Protein AF-A0A260YNG7-F1 (afdb_monomer_lite)

Foldseek 3Di:
DAADPNDDDDQQDWDDDDQWIWGQHPPNDIATQWGADPVGHTDGAQDFDQDPQWTWHFHDDDRDTDTDIAGADDDPHHHSVPDDDDPVVVCRVVVVD

pLDDT: mean 91.82, std 6.05, range [53.59, 97.31]

InterPro domains:
  IPR055119 Abnormal cell migration protein 18-like, fibronectin type I domain [PF23003] (2-64)

Radius of gyration: 15.41 Å; chains: 1; bounding box: 35×36×40 Å

Structure (mmCIF, N/CA/C/O backbone):
data_AF-A0A260YNG7-F1
#
_entry.id   AF-A0A260YNG7-F1
#
loop_
_atom_site.group_PDB
_atom_site.id
_atom_site.type_symbol
_atom_site.label_atom_id
_atom_site.label_alt_id
_atom_site.label_comp_id
_atom_site.label_asym_id
_atom_site.label_entity_id
_atom_site.label_seq_id
_atom_site.pdbx_PDB_ins_code
_atom_site.Cartn_x
_atom_site.Cartn_y
_atom_site.Cartn_z
_atom_site.occupancy
_atom_site.B_iso_or_equiv
_atom_site.auth_seq_id
_atom_site.auth_comp_id
_atom_site.auth_asym_id
_atom_site.auth_atom_id
_atom_site.pdbx_PDB_model_num
ATOM 1 N N . VAL A 1 1 ? -13.301 4.156 19.169 1.00 85.19 1 VAL A N 1
ATOM 2 C CA . VAL A 1 1 ? -12.225 5.031 18.639 1.00 85.19 1 VAL A CA 1
ATOM 3 C C . VAL A 1 1 ? -10.935 4.239 18.588 1.00 85.19 1 VAL A C 1
ATOM 5 O O . VAL A 1 1 ? -10.699 3.455 19.502 1.00 85.19 1 VAL A O 1
ATOM 8 N N . CYS A 1 2 ? -10.123 4.420 17.554 1.00 89.62 2 CYS A N 1
ATOM 9 C CA . CYS A 1 2 ? -8.811 3.785 17.443 1.00 89.62 2 CYS A CA 1
ATOM 10 C C . CYS A 1 2 ? -7.729 4.756 17.900 1.00 89.62 2 CYS A C 1
ATOM 12 O O . CYS A 1 2 ? -7.847 5.956 17.659 1.00 89.62 2 CYS A O 1
ATOM 14 N N . LYS A 1 3 ? -6.671 4.254 18.539 1.00 89.75 3 LYS A N 1
ATOM 15 C CA . LYS A 1 3 ? -5.515 5.062 18.947 1.00 89.75 3 LYS A CA 1
ATOM 16 C C . LYS A 1 3 ? -4.259 4.538 18.264 1.00 89.75 3 LYS A C 1
ATOM 18 O O . LYS A 1 3 ? -3.921 3.370 18.427 1.00 89.75 3 LYS A O 1
ATOM 23 N N . LYS A 1 4 ? -3.563 5.388 17.506 1.00 84.31 4 LYS A N 1
ATOM 24 C CA . LYS A 1 4 ? -2.308 5.023 16.828 1.00 84.31 4 LYS A CA 1
ATOM 25 C C . LYS A 1 4 ? -1.388 6.235 16.725 1.00 84.31 4 LYS A C 1
ATOM 27 O O . LYS A 1 4 ? -1.833 7.320 16.361 1.00 84.31 4 LYS A O 1
ATOM 32 N N . ASN A 1 5 ? -0.115 6.054 17.085 1.00 84.81 5 ASN A N 1
ATOM 33 C CA . ASN A 1 5 ? 0.903 7.115 17.139 1.00 84.81 5 ASN A CA 1
ATOM 34 C C . ASN A 1 5 ? 0.449 8.367 17.920 1.00 84.81 5 ASN A C 1
ATOM 36 O O . ASN A 1 5 ? 0.645 9.493 17.473 1.00 84.81 5 ASN A O 1
ATOM 40 N N . GLY A 1 6 ? -0.232 8.172 19.055 1.00 85.94 6 GLY A N 1
ATOM 41 C CA . GLY A 1 6 ? -0.740 9.267 19.895 1.00 85.94 6 GLY A CA 1
ATOM 42 C C . GLY A 1 6 ? -1.967 10.008 19.345 1.00 85.94 6 GLY A C 1
ATOM 43 O O . GLY A 1 6 ? -2.519 10.855 20.041 1.00 85.94 6 GLY A O 1
ATOM 44 N N . LYS A 1 7 ? -2.441 9.676 18.137 1.00 89.69 7 LYS A N 1
ATOM 45 C CA . LYS A 1 7 ? -3.666 10.232 17.544 1.00 89.69 7 LYS A CA 1
ATOM 46 C C . LYS A 1 7 ? -4.861 9.311 17.781 1.00 89.69 7 LYS A C 1
ATOM 48 O O . LYS A 1 7 ? -4.699 8.093 17.873 1.00 89.69 7 LYS A O 1
ATOM 53 N N . SER A 1 8 ? -6.051 9.905 17.881 1.00 92.25 8 SER A N 1
ATOM 54 C CA . SER A 1 8 ? -7.324 9.186 17.999 1.00 92.25 8 SER A CA 1
ATOM 55 C C . SER A 1 8 ? -8.138 9.341 16.717 1.00 92.25 8 SER A C 1
ATOM 57 O O . SER A 1 8 ? -8.297 10.460 16.244 1.00 92.25 8 SER A O 1
ATOM 59 N N . TYR A 1 9 ? -8.670 8.232 16.211 1.00 92.88 9 TYR A N 1
ATOM 60 C CA . TYR A 1 9 ? -9.450 8.148 14.975 1.00 92.88 9 TYR A CA 1
ATOM 61 C C . TYR A 1 9 ? -10.854 7.612 15.276 1.00 92.88 9 TYR A C 1
ATOM 63 O O . TYR A 1 9 ? -11.036 6.743 16.147 1.00 92.88 9 TYR A O 1
ATOM 71 N N . LYS A 1 10 ? -11.864 8.140 14.587 1.00 93.94 10 LYS A N 1
ATOM 72 C CA . LYS A 1 10 ? -13.256 7.688 14.698 1.00 93.94 10 LYS A CA 1
ATOM 73 C C . LYS A 1 10 ? -13.454 6.375 13.944 1.00 93.94 10 LYS A C 1
ATOM 75 O O . LYS A 1 10 ? -12.713 6.062 13.025 1.00 93.94 10 LYS A O 1
ATOM 80 N N . VAL A 1 11 ? -14.460 5.598 14.339 1.00 94.25 11 VAL A N 1
ATOM 81 C CA . VAL A 1 11 ? -14.840 4.393 13.583 1.00 94.25 11 VAL A CA 1
ATOM 82 C C . VAL A 1 11 ? -15.254 4.811 12.167 1.00 94.25 11 VAL A C 1
ATOM 84 O O . VAL A 1 11 ? -15.960 5.804 12.008 1.00 94.25 11 VAL A O 1
ATOM 87 N N . GLY A 1 12 ? -14.772 4.086 11.159 1.00 92.25 12 GLY A N 1
ATOM 88 C CA . GLY A 1 12 ? -14.918 4.403 9.737 1.00 92.25 12 GLY A CA 1
ATOM 89 C C . GLY A 1 12 ? -13.896 5.410 9.202 1.00 92.25 12 GLY A C 1
ATOM 90 O O . GLY A 1 12 ? -13.805 5.589 7.992 1.00 92.25 12 GLY A O 1
ATOM 91 N N . GLU A 1 13 ? -13.109 6.056 10.066 1.00 93.81 13 GLU A N 1
ATOM 92 C CA . GLU A 1 13 ? -12.089 7.012 9.636 1.00 93.81 13 GLU A CA 1
ATOM 93 C C . GLU A 1 13 ? -10.893 6.284 9.021 1.00 93.81 13 GLU A C 1
ATOM 95 O O . GLU A 1 13 ? -10.346 5.337 9.603 1.00 93.81 13 GLU A O 1
ATOM 100 N N . GLU A 1 14 ? -10.482 6.749 7.845 1.00 93.12 14 GLU A N 1
ATOM 101 C CA . GLU A 1 14 ? -9.281 6.280 7.170 1.00 93.12 14 GLU A CA 1
ATOM 102 C C . GLU A 1 14 ? -8.098 7.181 7.507 1.00 93.12 14 GLU A C 1
ATOM 104 O O . GLU A 1 14 ? -8.204 8.407 7.502 1.00 93.12 14 GLU A O 1
ATOM 109 N N . PHE A 1 15 ? -6.951 6.571 7.780 1.00 92.50 15 PHE A N 1
ATOM 110 C CA . PHE A 1 15 ? -5.734 7.296 8.101 1.00 92.50 15 PHE 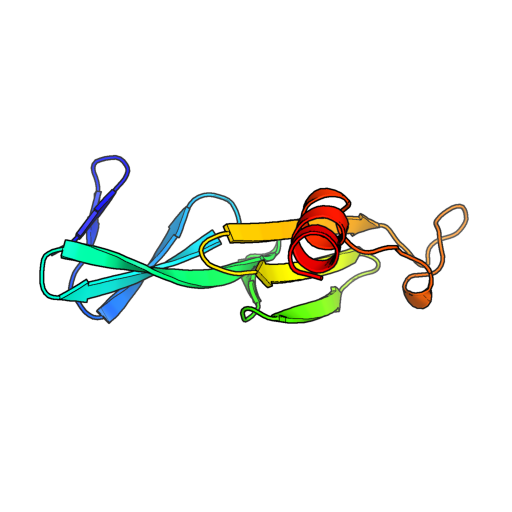A CA 1
ATOM 111 C C . PHE A 1 15 ? -4.497 6.544 7.628 1.00 92.50 15 PHE A C 1
ATOM 113 O O . PHE A 1 15 ? -4.470 5.315 7.562 1.00 92.50 15 PHE A O 1
ATOM 120 N N . ASP A 1 16 ? -3.438 7.296 7.358 1.00 92.81 16 ASP A N 1
ATOM 121 C CA . ASP A 1 16 ? -2.206 6.741 6.818 1.00 92.81 16 ASP A CA 1
ATOM 122 C C . ASP A 1 16 ? -1.106 6.691 7.873 1.00 92.81 16 ASP A C 1
ATOM 124 O O . ASP A 1 16 ? -0.900 7.634 8.645 1.00 92.81 16 ASP A O 1
ATOM 128 N N . VAL A 1 17 ? -0.336 5.605 7.861 1.00 90.69 17 VAL A N 1
ATOM 129 C CA . VAL A 1 17 ? 0.911 5.491 8.620 1.00 90.69 17 V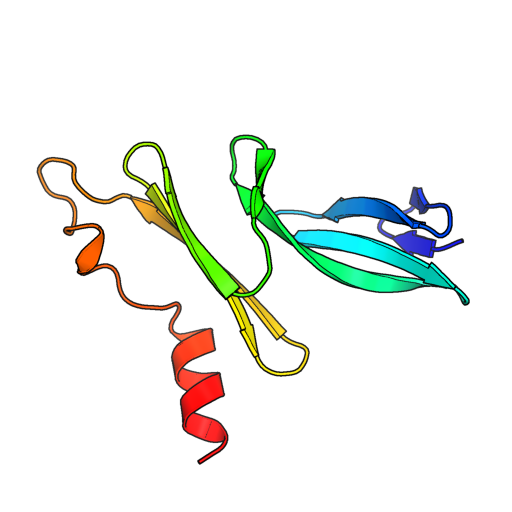AL A CA 1
ATOM 130 C C . VAL A 1 17 ? 1.991 4.949 7.692 1.00 90.69 17 VAL A C 1
ATOM 132 O O . VAL A 1 17 ? 1.942 3.793 7.270 1.00 90.69 17 VAL A O 1
ATOM 135 N N . GLY A 1 18 ? 2.978 5.790 7.374 1.00 91.19 18 GLY A N 1
ATOM 136 C CA . GLY A 1 18 ? 3.991 5.470 6.367 1.00 91.19 18 GLY A CA 1
ATOM 137 C C . GLY A 1 18 ? 3.357 5.352 4.983 1.00 91.19 18 GLY A C 1
ATOM 138 O O . GLY A 1 18 ? 2.719 6.299 4.527 1.00 91.19 18 GLY A O 1
ATOM 139 N N . ASN A 1 19 ? 3.508 4.190 4.349 1.00 93.50 19 ASN A N 1
ATOM 140 C CA . ASN A 1 19 ? 2.901 3.878 3.049 1.00 93.50 19 ASN A CA 1
ATOM 141 C C . ASN A 1 19 ? 1.644 3.010 3.172 1.00 93.50 19 ASN A C 1
ATOM 143 O O . ASN A 1 19 ? 1.094 2.598 2.160 1.00 93.50 19 ASN A O 1
ATOM 147 N N . LEU A 1 20 ? 1.193 2.711 4.393 1.00 94.00 20 LEU A N 1
ATOM 148 C CA . LEU A 1 20 ? 0.017 1.884 4.640 1.00 94.00 20 LEU A CA 1
ATOM 149 C C . LEU A 1 20 ? -1.178 2.752 5.017 1.00 94.00 20 LEU A C 1
ATOM 151 O O . LEU A 1 20 ? -1.066 3.661 5.845 1.00 94.00 20 LEU A O 1
ATOM 155 N N . ARG A 1 21 ? -2.324 2.411 4.439 1.00 94.81 21 ARG A N 1
ATOM 156 C CA . ARG A 1 21 ? -3.615 3.035 4.693 1.00 94.81 21 ARG A CA 1
ATOM 157 C C . ARG A 1 21 ? -4.437 2.137 5.601 1.00 94.81 21 ARG A C 1
ATOM 159 O O . ARG A 1 21 ? -4.588 0.946 5.334 1.00 94.81 21 ARG A O 1
ATOM 166 N N . TYR A 1 22 ? -4.957 2.706 6.675 1.00 93.69 22 TYR A N 1
ATOM 167 C CA . TYR A 1 22 ? -5.728 2.005 7.691 1.00 93.69 22 TYR A CA 1
ATOM 168 C C . TYR A 1 22 ? -7.151 2.534 7.734 1.00 93.69 22 TYR A C 1
ATOM 170 O O . TYR A 1 22 ? -7.371 3.725 7.538 1.00 93.69 22 TYR A O 1
ATOM 178 N N . THR A 1 23 ? -8.090 1.669 8.097 1.00 94.12 23 THR A N 1
ATOM 179 C CA . THR A 1 23 ? -9.441 2.067 8.492 1.00 94.12 23 THR A CA 1
ATOM 180 C C . THR A 1 23 ? -9.645 1.704 9.951 1.00 94.12 23 THR A C 1
ATOM 182 O O . THR A 1 23 ? -9.394 0.567 10.365 1.00 94.12 23 THR A O 1
ATOM 185 N N . CYS A 1 24 ? -10.094 2.671 10.744 1.00 94.25 24 CYS A N 1
ATOM 186 C CA . CYS A 1 24 ? -10.507 2.411 12.112 1.00 94.25 24 CYS A CA 1
ATOM 187 C C . CYS A 1 24 ? -11.850 1.673 12.125 1.00 94.25 24 CYS A C 1
ATOM 189 O O . CYS A 1 24 ? -12.828 2.135 11.545 1.00 94.25 24 CYS A O 1
ATOM 191 N N . GLN A 1 25 ? -11.899 0.541 12.811 1.00 92.94 25 GLN A N 1
ATOM 192 C CA . GLN A 1 25 ? -13.082 -0.290 12.989 1.00 92.94 25 GLN A CA 1
ATOM 193 C C . GLN A 1 25 ? -13.621 -0.168 14.418 1.00 92.94 25 GLN A C 1
ATOM 195 O O . GLN A 1 25 ? -13.067 0.523 15.287 1.00 92.94 25 GLN A O 1
ATOM 200 N N . GLU A 1 26 ? -14.744 -0.835 14.663 1.00 92.19 26 GLU A N 1
ATOM 201 C CA . GLU A 1 26 ? -15.312 -0.962 16.000 1.00 92.19 26 GLU A CA 1
ATOM 202 C C . GLU A 1 26 ? -14.330 -1.627 16.975 1.00 92.19 26 GLU A C 1
ATOM 204 O O . GLU A 1 26 ? -13.321 -2.224 16.595 1.00 92.19 26 GLU A O 1
ATOM 209 N N . PHE A 1 27 ? -14.587 -1.453 18.273 1.00 89.56 27 PHE A N 1
ATOM 210 C CA . PHE A 1 27 ? -13.734 -1.973 19.353 1.00 89.56 27 PHE A CA 1
ATOM 211 C C . PHE A 1 27 ? -12.277 -1.466 19.340 1.00 89.56 27 PHE A C 1
ATOM 213 O O . PHE A 1 27 ? -11.434 -1.976 20.070 1.00 89.56 27 PHE A O 1
ATOM 220 N N . GLY A 1 28 ? -11.976 -0.419 18.559 1.00 86.06 28 GLY A N 1
ATOM 221 C CA . GLY A 1 28 ? -10.636 0.174 18.491 1.00 86.06 28 GLY A CA 1
ATOM 222 C C . GLY A 1 28 ? -9.644 -0.625 17.642 1.00 86.06 28 GLY A C 1
ATOM 223 O O . GLY A 1 28 ? -8.449 -0.324 17.667 1.00 86.06 28 GLY A O 1
ATOM 224 N N . VAL A 1 29 ? -10.132 -1.610 16.887 1.00 89.69 29 VAL A N 1
ATOM 225 C CA . VAL A 1 29 ? -9.347 -2.380 15.920 1.00 89.69 29 VAL A CA 1
ATOM 226 C C . VAL A 1 29 ? -9.078 -1.515 14.690 1.00 89.69 29 VAL A C 1
ATOM 228 O O . VAL A 1 29 ? -9.942 -0.763 14.256 1.00 89.69 29 VAL A O 1
ATOM 231 N N . TYR A 1 30 ? -7.889 -1.613 14.102 1.00 89.69 30 TYR A N 1
ATOM 232 C CA . TYR A 1 30 ? -7.605 -1.031 12.790 1.00 89.69 30 TYR A CA 1
ATOM 233 C C . TYR A 1 30 ? -7.309 -2.145 11.793 1.00 89.69 30 TYR A C 1
ATOM 235 O O . TYR A 1 30 ? -6.593 -3.094 12.106 1.00 89.69 30 TYR A O 1
ATOM 243 N N . VAL A 1 31 ? -7.835 -2.002 10.583 1.00 91.69 31 VAL A N 1
ATOM 244 C CA . VAL A 1 31 ? -7.557 -2.906 9.461 1.00 91.69 31 VAL A CA 1
ATOM 245 C C . VAL A 1 31 ? -6.735 -2.165 8.423 1.00 91.69 31 VAL A C 1
ATOM 247 O O . VAL A 1 31 ? -6.889 -0.953 8.267 1.00 91.69 31 VAL A O 1
ATOM 250 N N . ILE A 1 32 ? -5.836 -2.868 7.738 1.00 92.69 32 ILE A N 1
ATOM 251 C CA . ILE A 1 32 ? -5.114 -2.284 6.608 1.00 92.69 32 ILE A CA 1
ATOM 252 C C . ILE A 1 32 ? -6.071 -2.303 5.416 1.00 92.69 32 ILE A C 1
ATOM 254 O O . ILE A 1 32 ? -6.511 -3.366 4.994 1.00 92.69 32 ILE A O 1
ATOM 258 N N . ALA A 1 33 ? -6.416 -1.124 4.911 1.00 92.81 33 ALA A N 1
ATOM 259 C CA . ALA A 1 33 ? -7.295 -0.951 3.759 1.00 92.81 33 ALA A CA 1
ATOM 260 C C . ALA A 1 33 ? -6.522 -0.955 2.434 1.00 92.81 33 ALA A C 1
ATOM 262 O O . ALA A 1 33 ? -7.080 -1.254 1.381 1.00 92.81 33 ALA A O 1
ATOM 263 N N . GLY A 1 34 ? -5.234 -0.615 2.479 1.00 95.25 34 GLY A N 1
ATOM 264 C CA . GLY A 1 34 ? -4.407 -0.515 1.289 1.00 95.25 34 GLY A CA 1
ATOM 265 C C . GLY A 1 34 ? -3.069 0.146 1.564 1.00 95.25 34 GLY A C 1
ATOM 266 O O . GLY A 1 34 ? -2.596 0.205 2.702 1.00 95.25 34 GLY A O 1
ATOM 267 N N . CYS A 1 35 ? -2.484 0.684 0.507 1.00 96.44 35 CYS A N 1
ATOM 268 C CA . CYS A 1 35 ? -1.255 1.454 0.552 1.00 96.44 35 CYS A CA 1
ATOM 269 C C . CYS A 1 35 ? -1.484 2.847 -0.030 1.00 96.44 35 CYS A C 1
ATOM 271 O O . CYS A 1 35 ? -2.549 3.157 -0.569 1.00 96.44 35 CYS A O 1
ATOM 273 N N . ARG A 1 36 ? -0.466 3.693 0.052 1.00 95.25 36 ARG A N 1
ATOM 274 C CA . ARG A 1 36 ? -0.402 4.948 -0.691 1.00 95.25 36 ARG A CA 1
ATOM 275 C C . ARG A 1 36 ? 0.957 5.085 -1.351 1.00 95.25 36 ARG A C 1
ATOM 277 O O . ARG A 1 36 ? 1.962 4.699 -0.758 1.00 95.25 36 ARG A O 1
ATOM 284 N N . THR A 1 37 ? 0.965 5.652 -2.548 1.00 93.56 37 THR A N 1
ATOM 285 C CA . THR A 1 37 ? 2.192 6.053 -3.238 1.00 93.56 37 THR A CA 1
ATOM 286 C C . THR A 1 37 ? 2.883 7.184 -2.472 1.00 93.56 37 THR A C 1
ATOM 288 O O . THR A 1 37 ? 2.250 7.886 -1.675 1.00 93.56 37 THR A O 1
ATOM 291 N N . HIS A 1 38 ? 4.156 7.453 -2.772 1.00 88.88 38 HIS A N 1
ATOM 292 C CA . HIS A 1 38 ? 4.836 8.643 -2.249 1.00 88.88 38 HIS A CA 1
ATOM 293 C C . HIS A 1 38 ? 4.144 9.961 -2.661 1.00 88.88 38 HIS A C 1
ATOM 295 O O . HIS A 1 38 ? 4.241 10.957 -1.948 1.00 88.88 38 HIS A O 1
ATOM 301 N N . THR A 1 39 ? 3.402 9.964 -3.777 1.00 87.06 39 THR A N 1
ATOM 302 C CA . THR A 1 39 ? 2.575 11.097 -4.233 1.00 87.06 39 THR A CA 1
ATOM 303 C C . THR A 1 39 ? 1.226 11.210 -3.513 1.00 87.06 39 THR A C 1
ATOM 305 O O . THR A 1 39 ? 0.475 12.149 -3.761 1.00 87.06 39 THR A O 1
ATOM 308 N N . GLY A 1 40 ? 0.900 10.273 -2.616 1.00 89.19 40 GLY A N 1
ATOM 309 C CA . GLY A 1 40 ? -0.347 10.254 -1.848 1.00 89.19 40 GLY A CA 1
ATOM 310 C C . GLY A 1 40 ? -1.538 9.613 -2.567 1.00 89.19 40 GLY A C 1
ATOM 311 O O . GLY A 1 40 ? -2.647 9.638 -2.034 1.00 89.19 40 GLY A O 1
ATOM 312 N N . LYS A 1 41 ? -1.345 9.012 -3.749 1.00 92.00 41 LYS A N 1
ATOM 313 C CA . LYS A 1 41 ? -2.403 8.267 -4.443 1.00 92.00 41 LYS A CA 1
ATOM 314 C C . LYS A 1 41 ? -2.686 6.960 -3.686 1.00 92.00 41 LYS A C 1
ATOM 316 O O . LYS A 1 41 ? -1.743 6.215 -3.410 1.00 92.00 41 LYS A O 1
ATOM 321 N N . PRO A 1 42 ? -3.951 6.647 -3.365 1.00 94.00 42 PRO A N 1
ATOM 322 C CA . PRO A 1 42 ? -4.293 5.396 -2.701 1.00 94.00 42 PRO A CA 1
ATOM 323 C C . PRO A 1 42 ? -4.181 4.202 -3.661 1.00 94.00 42 PRO A C 1
ATOM 325 O O . PRO A 1 42 ? -4.559 4.298 -4.829 1.00 94.00 42 PRO A O 1
ATOM 328 N N . LEU A 1 43 ? -3.704 3.077 -3.132 1.00 95.38 43 LEU A N 1
ATOM 329 C CA . LEU A 1 43 ? -3.639 1.762 -3.772 1.00 95.38 43 LEU A CA 1
ATOM 330 C C . LEU A 1 43 ? -4.408 0.761 -2.906 1.00 95.38 43 LEU A C 1
ATOM 332 O O . LEU A 1 43 ? -4.319 0.808 -1.676 1.00 95.38 43 LEU A O 1
ATOM 336 N N . LYS A 1 44 ? -5.160 -0.143 -3.525 1.00 95.12 44 LYS A N 1
ATOM 337 C CA . LYS A 1 44 ? -5.858 -1.232 -2.836 1.00 95.12 44 LYS A CA 1
ATOM 338 C C . LYS A 1 44 ? -4.899 -2.391 -2.573 1.00 95.12 44 LYS A C 1
ATOM 340 O O . LYS A 1 44 ? -3.868 -2.536 -3.225 1.00 95.12 44 LYS A O 1
ATOM 345 N N . LEU A 1 45 ? -5.249 -3.233 -1.603 1.00 95.12 45 LEU A N 1
ATOM 346 C CA . LEU A 1 45 ? -4.535 -4.490 -1.394 1.00 95.12 45 LEU A CA 1
ATOM 347 C C . LEU A 1 45 ? -4.706 -5.400 -2.617 1.00 95.12 45 LEU A C 1
ATOM 349 O O . LEU A 1 45 ? -5.827 -5.653 -3.051 1.00 95.12 45 LEU A O 1
ATOM 353 N N . GLY A 1 46 ? -3.590 -5.900 -3.135 1.00 94.56 46 GLY A N 1
ATOM 354 C CA . GLY A 1 46 ? -3.499 -6.650 -4.385 1.00 94.56 46 GLY A CA 1
ATOM 355 C C . GLY A 1 46 ? -3.045 -5.810 -5.583 1.00 94.56 46 GLY A 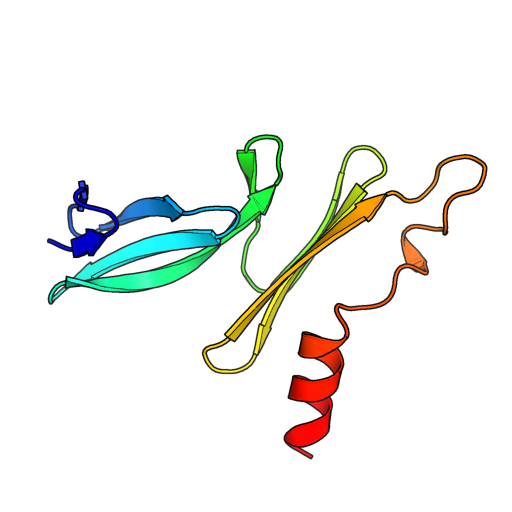C 1
ATOM 356 O O . GLY A 1 46 ? -2.675 -6.395 -6.598 1.00 94.56 46 GLY A O 1
ATOM 357 N N . ASP A 1 47 ? -3.017 -4.478 -5.476 1.00 95.88 47 ASP A N 1
ATOM 358 C CA . ASP A 1 47 ? -2.679 -3.625 -6.616 1.00 95.88 47 ASP A CA 1
ATOM 359 C C . ASP A 1 47 ? -1.189 -3.715 -6.977 1.00 95.88 47 ASP A C 1
ATOM 361 O O . ASP A 1 47 ? -0.294 -3.644 -6.122 1.00 95.88 47 ASP A O 1
ATOM 365 N N . ILE A 1 48 ? -0.937 -3.808 -8.284 1.00 96.00 48 ILE A N 1
ATOM 366 C CA . ILE A 1 48 ? 0.372 -3.628 -8.906 1.00 96.00 48 ILE A CA 1
ATOM 367 C C . ILE A 1 48 ? 0.194 -2.611 -10.028 1.00 96.00 48 ILE A C 1
ATOM 369 O O . ILE A 1 48 ? -0.404 -2.912 -11.055 1.00 96.00 48 ILE A O 1
ATOM 373 N N . GLU A 1 49 ? 0.713 -1.407 -9.830 1.00 95.38 49 GLU A N 1
ATOM 374 C CA . GLU A 1 49 ? 0.450 -0.262 -10.704 1.00 95.38 49 GLU A CA 1
ATOM 375 C C . GLU A 1 49 ? 1.763 0.378 -11.142 1.00 95.38 49 GLU A C 1
ATOM 377 O O . GLU A 1 49 ? 2.711 0.459 -10.361 1.00 95.38 49 GLU A O 1
ATOM 382 N N . VAL A 1 50 ? 1.822 0.871 -12.378 1.00 95.31 50 VAL A N 1
ATOM 383 C CA . VAL A 1 50 ? 2.952 1.671 -12.869 1.00 95.31 50 VAL A CA 1
ATOM 384 C C . VAL A 1 50 ? 2.483 3.109 -13.005 1.00 95.31 50 VAL A C 1
ATOM 386 O O . VAL A 1 50 ? 1.569 3.407 -13.771 1.00 95.31 50 VAL A O 1
ATOM 389 N N . ILE A 1 51 ? 3.094 4.009 -12.243 1.00 93.12 51 ILE A N 1
ATOM 390 C CA . ILE A 1 51 ? 2.762 5.432 -12.250 1.00 93.12 51 ILE A CA 1
ATOM 391 C C . ILE A 1 51 ? 4.072 6.195 -12.350 1.00 93.12 51 ILE A C 1
ATOM 393 O O . ILE A 1 51 ? 4.946 6.003 -11.512 1.00 93.12 51 ILE A O 1
ATOM 397 N N . ASP A 1 52 ? 4.191 7.049 -13.367 1.00 92.31 52 ASP A N 1
ATOM 398 C CA . ASP A 1 52 ? 5.351 7.926 -13.566 1.00 92.31 52 ASP A CA 1
ATOM 399 C C . ASP A 1 52 ? 6.697 7.186 -13.466 1.00 92.31 52 ASP A C 1
ATOM 401 O O . ASP A 1 52 ? 7.546 7.503 -12.640 1.00 92.31 52 ASP A O 1
ATOM 405 N N . HIS A 1 53 ? 6.861 6.126 -14.268 1.00 94.00 53 HIS A N 1
ATOM 406 C CA . HIS A 1 53 ? 8.080 5.303 -14.290 1.00 94.00 53 HIS A CA 1
ATOM 407 C C . HIS A 1 53 ? 8.429 4.628 -12.954 1.00 94.00 53 HIS A C 1
ATOM 409 O O . HIS A 1 53 ? 9.564 4.223 -12.727 1.00 94.00 53 HIS A O 1
ATOM 415 N N . VAL A 1 54 ? 7.457 4.455 -12.058 1.00 95.00 54 VAL A N 1
ATOM 416 C CA . VAL A 1 54 ? 7.628 3.699 -10.817 1.00 95.00 54 VAL A CA 1
ATOM 417 C C . VAL A 1 54 ? 6.572 2.608 -10.750 1.00 95.00 54 VAL A C 1
ATOM 419 O O . VAL A 1 54 ? 5.373 2.876 -10.830 1.00 95.00 54 VAL A O 1
ATOM 422 N N . LYS A 1 55 ? 7.012 1.359 -10.579 1.00 96.38 55 LYS A N 1
ATOM 423 C CA . LYS A 1 55 ? 6.129 0.232 -10.280 1.00 96.38 55 LYS A CA 1
ATOM 424 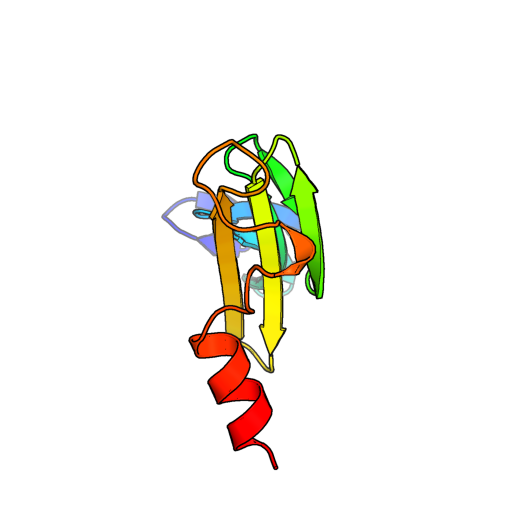C C . LYS A 1 55 ? 5.906 0.130 -8.779 1.00 96.38 55 LYS A C 1
ATOM 426 O O . LYS A 1 55 ? 6.849 -0.050 -8.004 1.00 96.38 55 LYS A O 1
ATOM 431 N N . PHE A 1 56 ? 4.645 0.199 -8.392 1.00 96.56 56 PHE A N 1
ATOM 432 C CA . PHE A 1 56 ? 4.159 0.065 -7.033 1.00 96.56 56 PHE A CA 1
ATOM 433 C C . PHE A 1 56 ? 3.572 -1.326 -6.846 1.00 96.56 56 PHE A C 1
ATOM 435 O O . PHE A 1 56 ? 2.732 -1.754 -7.629 1.00 96.56 56 PHE A O 1
ATOM 442 N N . HIS A 1 57 ? 3.985 -2.010 -5.787 1.00 97.19 57 HIS A N 1
ATOM 443 C CA . HIS A 1 57 ? 3.346 -3.231 -5.311 1.00 97.19 57 HIS A CA 1
ATOM 444 C C . HIS A 1 57 ? 2.689 -2.921 -3.972 1.00 97.19 57 HIS A C 1
ATOM 446 O O . HIS A 1 57 ? 3.382 -2.494 -3.048 1.00 97.19 57 HIS A O 1
ATOM 452 N N . CYS A 1 58 ? 1.383 -3.145 -3.862 1.00 97.31 58 CYS A N 1
ATOM 453 C CA . CYS A 1 58 ? 0.638 -3.111 -2.610 1.00 97.31 58 CYS A CA 1
ATOM 454 C C . CYS A 1 58 ? -0.010 -4.478 -2.392 1.00 97.31 58 CYS A C 1
ATOM 456 O O . CYS A 1 58 ? -1.192 -4.672 -2.645 1.00 97.31 58 CYS A O 1
ATOM 458 N N . LEU A 1 59 ? 0.778 -5.461 -1.968 1.00 96.56 59 LEU A N 1
ATOM 459 C CA . LEU A 1 59 ? 0.343 -6.856 -1.913 1.00 96.56 59 LEU A CA 1
ATOM 460 C C . LEU A 1 59 ? 0.028 -7.275 -0.483 1.00 96.56 59 LEU A C 1
ATOM 462 O O . LEU A 1 59 ? 0.639 -6.782 0.459 1.00 96.56 59 LEU A O 1
ATOM 466 N N . ALA A 1 60 ? -0.900 -8.211 -0.319 1.00 94.25 60 ALA A N 1
ATOM 467 C CA . ALA A 1 60 ? -1.241 -8.783 0.977 1.00 94.25 60 ALA A CA 1
ATOM 468 C C . ALA A 1 60 ? -1.143 -10.307 0.929 1.00 94.25 60 ALA A C 1
ATOM 470 O O . ALA A 1 60 ? -1.507 -10.926 -0.071 1.00 94.25 60 ALA A O 1
ATOM 471 N N . HIS A 1 61 ? -0.660 -10.894 2.019 1.00 93.00 61 HIS A N 1
ATOM 472 C CA . HIS A 1 61 ? -0.662 -12.334 2.236 1.00 93.00 61 HIS A CA 1
ATOM 473 C C . HIS A 1 61 ? -0.881 -12.619 3.723 1.00 93.00 61 HIS A C 1
ATOM 475 O O . HIS A 1 61 ? -0.131 -12.120 4.568 1.00 93.00 61 HIS A O 1
ATOM 481 N N . GLY A 1 62 ? -1.931 -13.372 4.054 1.00 88.19 62 GLY A N 1
ATOM 482 C CA . GLY A 1 62 ? -2.382 -13.528 5.437 1.00 88.19 62 GLY A CA 1
ATOM 483 C C . GLY A 1 62 ? -2.639 -12.169 6.104 1.00 88.19 62 GLY A C 1
ATOM 484 O O . GLY A 1 62 ? -3.406 -11.349 5.605 1.00 88.19 62 GLY A O 1
ATOM 485 N N . THR A 1 63 ? -1.971 -11.913 7.230 1.00 86.12 63 THR A N 1
ATOM 486 C CA . THR A 1 63 ? -2.052 -10.640 7.974 1.00 86.12 63 THR A CA 1
ATOM 487 C C . THR A 1 63 ? -0.968 -9.630 7.590 1.00 86.12 63 THR A C 1
ATOM 489 O O . THR A 1 63 ? -0.891 -8.552 8.18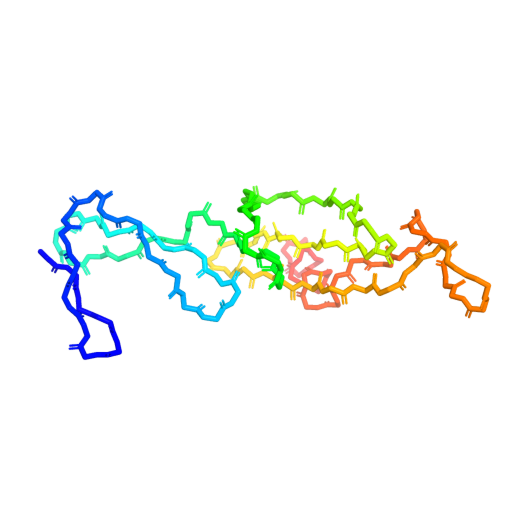3 1.00 86.12 63 THR A O 1
ATOM 492 N N . SER A 1 64 ? -0.097 -9.982 6.645 1.00 90.88 64 SER A N 1
ATOM 493 C CA . SER A 1 64 ? 1.062 -9.184 6.254 1.00 90.88 64 SER A CA 1
ATOM 494 C C . SER A 1 64 ? 0.784 -8.411 4.974 1.00 90.88 64 SER A C 1
ATOM 496 O O . SER A 1 64 ? 0.195 -8.932 4.027 1.00 90.88 64 SER A O 1
ATOM 498 N N . VAL A 1 65 ? 1.252 -7.164 4.932 1.00 94.19 65 VAL A N 1
ATOM 499 C CA . VAL A 1 65 ? 1.178 -6.306 3.746 1.00 94.19 65 VAL A CA 1
ATOM 500 C C . VAL A 1 65 ? 2.587 -5.953 3.290 1.00 94.19 65 VAL A C 1
ATOM 502 O O . VAL A 1 65 ? 3.435 -5.551 4.087 1.00 94.19 65 VAL A O 1
ATOM 505 N N . TYR A 1 66 ? 2.825 -6.115 1.995 1.00 95.38 66 TYR A N 1
ATOM 506 C CA . TYR A 1 66 ? 4.104 -5.959 1.326 1.00 95.38 66 TYR A CA 1
ATOM 507 C C . TYR A 1 66 ? 4.009 -4.790 0.360 1.00 95.38 66 TYR A C 1
ATOM 509 O O . TYR A 1 66 ? 3.355 -4.870 -0.681 1.00 95.38 66 TYR A O 1
ATOM 517 N N . TYR A 1 67 ? 4.685 -3.705 0.721 1.00 95.44 67 TYR A N 1
ATOM 518 C CA . TYR A 1 67 ? 4.756 -2.501 -0.088 1.00 95.44 67 TYR A CA 1
ATOM 519 C C . TYR A 1 67 ? 6.145 -2.340 -0.705 1.00 95.44 67 TYR A C 1
ATOM 521 O O . TYR A 1 67 ? 7.150 -2.432 0.006 1.00 95.44 67 TYR A O 1
ATOM 529 N N . ARG A 1 68 ? 6.216 -2.081 -2.014 1.00 95.50 68 ARG A N 1
ATOM 530 C CA . ARG A 1 68 ? 7.481 -1.808 -2.712 1.00 95.50 68 ARG A CA 1
ATOM 531 C C . ARG A 1 68 ? 7.285 -0.827 -3.858 1.00 95.50 68 ARG A C 1
ATOM 533 O O . ARG A 1 68 ? 6.417 -1.031 -4.699 1.00 95.50 68 ARG A O 1
ATOM 540 N N . GLU A 1 69 ? 8.179 0.149 -3.931 1.00 94.94 69 GLU A N 1
ATOM 541 C CA . GLU A 1 69 ? 8.344 1.051 -5.073 1.00 94.94 69 GLU A CA 1
ATOM 542 C C . GLU A 1 69 ? 9.607 0.649 -5.838 1.00 94.94 69 GLU A C 1
ATOM 544 O O . GLU A 1 69 ? 10.616 0.265 -5.239 1.00 94.94 69 GLU A O 1
ATOM 549 N N . THR A 1 70 ? 9.572 0.665 -7.166 1.00 95.25 70 THR A N 1
ATOM 550 C CA . THR A 1 70 ? 10.754 0.393 -7.994 1.00 95.25 70 THR A CA 1
ATOM 551 C C . THR A 1 70 ? 10.693 1.225 -9.261 1.00 95.25 70 THR A C 1
ATOM 553 O O . THR A 1 70 ? 9.753 1.078 -10.037 1.00 95.25 70 THR A O 1
ATOM 556 N N . ALA A 1 71 ? 11.692 2.085 -9.454 1.00 95.19 71 ALA A N 1
ATOM 557 C CA . ALA A 1 71 ? 11.840 2.856 -10.681 1.00 95.19 71 ALA A CA 1
ATOM 558 C C . ALA A 1 71 ? 12.084 1.917 -11.877 1.00 95.19 71 ALA A C 1
ATOM 560 O O . ALA A 1 71 ? 12.790 0.906 -11.747 1.00 95.19 71 ALA A O 1
ATOM 561 N N . CYS A 1 72 ? 11.419 2.190 -12.996 1.00 96.12 72 CYS A N 1
ATOM 562 C CA . CYS A 1 72 ? 11.371 1.333 -14.168 1.00 96.12 72 CYS A CA 1
ATOM 563 C C . CYS A 1 72 ? 10.992 2.093 -15.451 1.00 96.12 72 CYS A C 1
ATOM 565 O O . CYS A 1 72 ? 10.250 3.075 -15.453 1.00 96.12 72 CYS A O 1
ATOM 567 N N . GLY A 1 73 ? 11.428 1.563 -16.594 1.00 92.19 73 GLY A N 1
ATOM 568 C CA . GLY A 1 73 ? 11.052 2.072 -17.914 1.00 92.19 73 GLY A CA 1
ATOM 569 C C . GLY A 1 73 ? 11.856 3.280 -18.408 1.00 92.19 73 GLY A C 1
ATOM 570 O O . GLY A 1 73 ? 11.656 3.680 -19.556 1.00 92.19 73 GLY A O 1
ATOM 571 N N . GLN A 1 74 ? 12.783 3.843 -17.622 1.00 93.50 74 GLN A N 1
ATOM 572 C CA . GLN A 1 74 ? 13.755 4.819 -18.127 1.00 93.50 74 GLN A CA 1
ATOM 573 C C . GLN A 1 74 ? 15.059 4.160 -18.603 1.00 93.50 74 GLN A C 1
ATOM 575 O O . GLN A 1 74 ? 15.341 2.982 -18.374 1.00 93.50 74 GLN A O 1
ATOM 580 N N . LYS A 1 75 ? 15.887 4.932 -19.319 1.00 88.94 75 LYS A N 1
ATOM 581 C CA . LYS A 1 75 ? 17.153 4.449 -19.886 1.00 88.94 75 LYS A CA 1
ATOM 582 C C . LYS A 1 75 ? 18.113 4.017 -18.770 1.00 88.94 75 LYS A C 1
ATOM 584 O O . LYS A 1 75 ? 18.622 4.856 -18.037 1.00 88.94 75 LYS A O 1
ATOM 589 N N . GLY A 1 76 ? 18.416 2.720 -18.713 1.00 88.31 76 GLY A N 1
ATOM 590 C CA . GLY A 1 76 ? 19.275 2.120 -17.684 1.00 88.31 76 GLY A CA 1
ATOM 591 C C . GLY A 1 76 ? 18.504 1.471 -16.534 1.00 88.31 76 GLY A C 1
ATOM 592 O O . GLY A 1 76 ? 19.112 0.797 -15.706 1.00 88.31 76 GLY A O 1
ATOM 593 N N . GLU A 1 77 ? 17.181 1.615 -16.509 1.00 92.31 77 GLU A N 1
ATOM 594 C CA . GLU A 1 77 ? 16.308 0.922 -15.573 1.00 92.31 77 GLU A CA 1
ATOM 595 C C . GLU A 1 77 ? 15.788 -0.387 -16.166 1.00 92.31 77 GLU A C 1
ATOM 597 O O . GLU A 1 77 ? 15.871 -0.653 -17.368 1.00 92.31 77 GLU A O 1
ATOM 602 N N . VAL A 1 78 ? 15.241 -1.226 -15.293 1.00 94.44 78 VAL A N 1
ATOM 603 C CA . VAL A 1 78 ? 14.523 -2.425 -15.710 1.00 94.44 78 VAL A CA 1
ATOM 604 C C . VAL A 1 78 ? 13.200 -2.033 -16.370 1.00 94.44 78 VAL A C 1
ATOM 606 O O . VAL A 1 78 ? 12.585 -1.028 -16.018 1.00 94.44 78 VAL A O 1
ATOM 609 N N . ASP A 1 79 ? 12.744 -2.844 -17.317 1.00 95.44 79 ASP A N 1
ATOM 610 C CA . ASP A 1 79 ? 11.384 -2.742 -17.838 1.00 95.44 79 ASP A CA 1
ATOM 611 C C . ASP A 1 79 ? 10.372 -2.931 -16.694 1.00 95.44 79 ASP A C 1
ATOM 613 O O . ASP A 1 79 ? 10.531 -3.836 -15.868 1.00 95.44 79 ASP A O 1
ATOM 617 N N . CYS A 1 80 ? 9.335 -2.095 -16.633 1.00 94.44 80 CYS A N 1
ATOM 618 C CA . CYS A 1 80 ? 8.311 -2.191 -15.598 1.00 94.44 80 CYS A CA 1
ATOM 619 C C . CYS A 1 80 ? 7.644 -3.573 -15.564 1.00 94.44 80 CYS A C 1
ATOM 621 O O . CYS A 1 80 ? 7.361 -4.087 -14.480 1.00 94.44 80 CYS A O 1
ATOM 623 N N . ASP A 1 81 ? 7.483 -4.247 -16.701 1.00 93.69 81 ASP A N 1
ATOM 624 C CA . ASP A 1 81 ? 6.907 -5.595 -16.745 1.00 93.69 81 ASP A CA 1
ATOM 625 C C . ASP A 1 81 ? 7.838 -6.656 -16.145 1.00 93.69 81 ASP A C 1
ATOM 627 O O . ASP A 1 81 ? 7.383 -7.686 -15.651 1.00 93.69 81 ASP A O 1
ATOM 631 N N . LYS A 1 82 ? 9.145 -6.378 -16.100 1.00 95.25 82 LYS A N 1
ATOM 632 C CA . LYS A 1 82 ? 10.178 -7.286 -15.577 1.00 95.25 82 LYS A CA 1
ATOM 633 C C . LYS A 1 82 ? 10.563 -7.014 -14.128 1.00 95.25 82 LYS A C 1
ATOM 635 O O . LYS A 1 82 ? 11.408 -7.723 -13.581 1.00 95.25 82 LYS A O 1
ATOM 640 N N . VAL A 1 83 ? 9.978 -6.002 -13.492 1.00 95.62 83 VAL A N 1
ATOM 641 C CA . VAL A 1 83 ? 10.183 -5.764 -12.062 1.00 95.62 83 VAL A CA 1
ATOM 642 C C . VAL A 1 83 ? 9.584 -6.942 -11.279 1.00 95.62 83 VAL A C 1
ATOM 644 O O . VAL A 1 83 ? 8.372 -7.167 -11.380 1.00 95.62 83 VAL A O 1
ATOM 647 N N . PRO A 1 84 ? 10.396 -7.665 -10.483 1.00 94.31 84 PRO A N 1
ATOM 648 C CA . PRO A 1 84 ? 9.926 -8.804 -9.710 1.00 94.31 84 PRO A CA 1
ATOM 649 C C . PRO A 1 84 ? 9.108 -8.360 -8.497 1.00 94.31 84 PRO A C 1
ATOM 651 O O . PRO A 1 84 ? 9.252 -7.235 -7.996 1.00 94.31 84 PRO A O 1
ATOM 654 N N . LEU A 1 85 ? 8.312 -9.293 -7.982 1.00 94.69 85 LEU A N 1
ATOM 655 C CA . LEU A 1 85 ? 7.557 -9.117 -6.749 1.00 94.69 85 LEU A CA 1
ATOM 656 C C . LEU A 1 85 ? 8.499 -8.818 -5.558 1.00 94.69 85 LEU A C 1
ATOM 658 O O . LEU A 1 85 ? 9.719 -9.014 -5.618 1.00 94.69 85 LEU A O 1
ATOM 662 N N . PRO A 1 86 ? 7.981 -8.272 -4.447 1.00 94.31 86 PRO A N 1
ATOM 663 C CA . PRO A 1 86 ? 8.769 -8.130 -3.230 1.00 94.31 86 PRO A CA 1
ATOM 664 C C . PRO A 1 86 ? 9.206 -9.511 -2.719 1.00 94.31 86 PRO A C 1
ATOM 666 O O . PRO A 1 86 ? 8.356 -10.356 -2.459 1.00 94.31 86 PRO A O 1
ATOM 669 N N . ARG A 1 87 ? 10.509 -9.719 -2.480 1.00 92.38 87 ARG A N 1
ATOM 670 C CA . ARG A 1 87 ? 11.049 -11.017 -2.013 1.00 92.38 87 ARG A CA 1
ATOM 671 C C . ARG A 1 87 ? 10.318 -11.585 -0.795 1.00 92.38 87 ARG A C 1
ATOM 673 O O . ARG A 1 87 ? 10.116 -12.787 -0.705 1.00 92.38 87 ARG A O 1
ATOM 680 N N . GLY A 1 88 ? 9.932 -10.720 0.146 1.00 91.69 88 GLY A N 1
ATOM 681 C CA . GLY A 1 88 ? 9.181 -11.133 1.333 1.00 91.69 88 GLY A CA 1
ATOM 682 C C . GLY A 1 88 ? 7.775 -11.643 1.011 1.00 91.69 88 GLY A C 1
ATOM 683 O O . GLY A 1 88 ? 7.301 -12.550 1.684 1.00 91.69 88 GLY A O 1
ATOM 684 N N . TYR A 1 89 ? 7.132 -11.094 -0.025 1.00 94.19 89 TYR A N 1
ATOM 685 C CA . TYR A 1 89 ? 5.855 -11.597 -0.521 1.00 94.19 89 TYR A CA 1
ATOM 686 C C . TYR A 1 89 ? 6.063 -12.949 -1.199 1.00 94.19 89 TYR A C 1
ATOM 688 O O . TYR A 1 89 ? 5.411 -13.909 -0.818 1.00 94.19 89 TYR A O 1
AT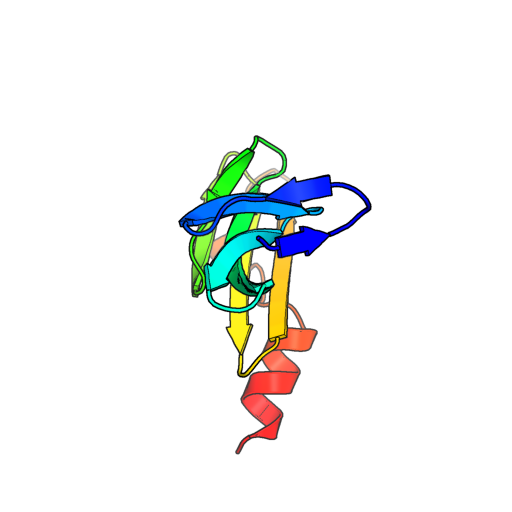OM 696 N N . GLU A 1 90 ? 7.031 -13.051 -2.118 1.00 93.50 90 GLU A N 1
ATOM 697 C CA . GLU A 1 90 ? 7.348 -14.301 -2.827 1.00 93.50 90 GLU A CA 1
ATOM 698 C C . GLU A 1 90 ? 7.651 -15.459 -1.871 1.00 93.50 90 GLU A C 1
ATOM 700 O O . GLU A 1 90 ? 7.169 -16.567 -2.071 1.00 93.50 90 GLU A O 1
ATOM 705 N N . GLN A 1 91 ? 8.408 -15.208 -0.801 1.00 92.56 91 GLN A N 1
ATOM 706 C CA . GLN A 1 91 ? 8.676 -16.222 0.220 1.00 92.56 91 GLN A CA 1
ATOM 707 C C . GLN A 1 91 ? 7.407 -16.621 0.977 1.00 92.56 91 GLN A C 1
ATOM 709 O O . GLN A 1 91 ? 7.216 -17.804 1.252 1.00 92.56 91 GLN A O 1
ATOM 714 N N . ALA A 1 92 ? 6.539 -15.658 1.297 1.00 90.50 92 ALA A N 1
ATOM 715 C CA . ALA A 1 92 ? 5.304 -15.919 2.025 1.00 90.50 92 ALA A CA 1
ATOM 716 C C . ALA A 1 92 ? 4.328 -16.778 1.212 1.00 90.50 92 ALA A C 1
ATOM 718 O O . ALA A 1 92 ? 3.829 -17.761 1.750 1.00 90.50 92 ALA A O 1
ATOM 719 N N . VAL A 1 93 ? 4.126 -16.478 -0.078 1.00 89.62 93 VAL A N 1
ATOM 720 C CA . VAL A 1 93 ? 3.278 -17.319 -0.945 1.00 89.62 93 VAL A CA 1
ATOM 721 C C . VAL A 1 93 ? 3.874 -18.706 -1.197 1.00 89.62 93 VAL A C 1
ATOM 723 O O . VAL A 1 93 ? 3.122 -19.662 -1.334 1.00 89.62 93 VAL A O 1
ATOM 726 N N . HIS A 1 94 ? 5.203 -18.855 -1.247 1.00 85.50 94 HIS A N 1
ATOM 727 C CA . HIS A 1 94 ? 5.823 -20.172 -1.452 1.00 85.50 94 HIS A CA 1
ATOM 728 C C . HIS A 1 94 ? 5.842 -21.055 -0.198 1.00 85.50 94 HIS A C 1
ATOM 730 O O . HIS A 1 94 ? 5.966 -22.267 -0.322 1.00 85.50 94 HIS A O 1
ATOM 736 N N . SER A 1 95 ? 5.764 -20.467 0.998 1.00 76.50 95 SER A N 1
ATOM 737 C CA . SER A 1 95 ? 5.872 -21.209 2.265 1.00 76.50 95 SER A CA 1
ATOM 738 C C . SER A 1 95 ? 4.555 -21.853 2.720 1.00 76.50 95 SER A C 1
ATOM 740 O O . SER A 1 95 ? 4.557 -22.578 3.710 1.00 76.50 95 SER A O 1
ATOM 742 N N . GLU A 1 96 ? 3.440 -21.582 2.036 1.00 61.53 96 GLU A N 1
ATOM 743 C CA . GLU A 1 96 ? 2.119 -22.166 2.326 1.00 61.53 96 GLU A CA 1
ATOM 744 C C . GLU A 1 96 ? 1.756 -23.352 1.405 1.00 61.53 96 GLU A C 1
ATOM 746 O O . GLU A 1 96 ? 0.615 -23.817 1.433 1.00 61.53 96 GLU A O 1
ATOM 751 N N . VAL A 1 97 ? 2.717 -23.852 0.612 1.00 53.59 97 VAL A N 1
ATOM 752 C CA . VAL A 1 97 ? 2.577 -25.026 -0.276 1.00 53.59 97 VAL A CA 1
ATOM 753 C C . VAL A 1 97 ? 3.322 -26.234 0.279 1.00 53.59 97 VAL A C 1
ATOM 755 O O . VAL A 1 97 ? 4.496 -26.072 0.682 1.00 53.59 97 VAL A O 1
#

Organism: NCBI:txid1503980

Sequence (97 aa):
VCKKNGKSYKVGEEFDVGNLRYTCQEFGVYVIAGCRTHTGKPLKLGDIEVIDHVKFHCLAHGTSVYYRETACGQKGEVDCDKVPLPRGYEQAVHSEV

Secondary structure (DSSP, 8-state):
-EEETTEEE-TT-EEEETTEEEEE-GGG-EEEEEEE-TT--EEETTEEEEETTEEEEEEEETTEEEEEEEE-SSTTSPPGGGPPPPHHHHHHHHTT-